Protein AF-A0A915Y114-F1 (afdb_monomer_lite)

Structure (mmCIF, N/CA/C/O backbone):
data_AF-A0A915Y114-F1
#
_entry.id   AF-A0A915Y114-F1
#
loop_
_atom_site.group_PDB
_atom_site.id
_atom_site.type_symbol
_atom_site.label_atom_id
_atom_site.label_alt_id
_atom_site.label_comp_id
_atom_site.label_asym_id
_atom_site.label_entity_id
_atom_site.label_seq_id
_atom_site.pdbx_PDB_ins_code
_atom_site.Cartn_x
_atom_site.Cartn_y
_atom_site.Cartn_z
_atom_site.occupancy
_atom_site.B_iso_or_equiv
_atom_site.auth_seq_id
_atom_site.auth_comp_id
_atom_site.auth_asym_id
_atom_site.auth_atom_id
_atom_site.pdbx_PDB_model_num
ATOM 1 N N . MET A 1 1 ? 16.789 -16.433 -19.273 1.00 72.25 1 MET A N 1
ATOM 2 C CA . MET A 1 1 ? 16.883 -15.359 -18.259 1.00 72.25 1 MET A CA 1
ATOM 3 C C . MET A 1 1 ? 17.325 -14.087 -18.962 1.00 72.25 1 MET A C 1
ATOM 5 O O . MET A 1 1 ? 18.134 -14.196 -19.875 1.00 72.25 1 MET A O 1
ATOM 9 N N . LEU A 1 2 ? 16.773 -12.927 -18.595 1.00 84.94 2 LEU A N 1
ATOM 10 C CA . LEU A 1 2 ? 17.231 -11.631 -19.113 1.00 84.94 2 LEU A CA 1
ATOM 11 C C . LEU A 1 2 ? 18.590 -11.274 -18.498 1.00 84.94 2 LEU A C 1
ATOM 13 O O . LEU A 1 2 ? 18.871 -11.648 -17.356 1.00 84.94 2 LEU A O 1
ATOM 17 N N . SER A 1 3 ? 19.422 -10.532 -19.229 1.00 92.31 3 SER A N 1
ATOM 18 C CA . SER A 1 3 ? 20.592 -9.890 -18.626 1.00 92.31 3 SER A CA 1
ATOM 19 C C . SER A 1 3 ? 20.160 -8.751 -17.694 1.00 92.31 3 SER A C 1
ATOM 21 O O . SER A 1 3 ? 19.068 -8.199 -17.839 1.00 92.31 3 SER A O 1
ATOM 23 N N . GLN A 1 4 ? 21.025 -8.358 -16.754 1.00 90.19 4 GLN A N 1
ATOM 24 C CA . GLN A 1 4 ? 20.750 -7.236 -15.848 1.00 90.19 4 GLN A CA 1
ATOM 25 C C . GLN A 1 4 ? 20.427 -5.941 -16.611 1.00 90.19 4 GLN A C 1
ATOM 27 O O . GLN A 1 4 ? 19.483 -5.243 -16.259 1.00 90.19 4 GLN A O 1
ATOM 32 N N . GLN A 1 5 ? 21.157 -5.653 -17.693 1.00 92.88 5 GLN A N 1
ATOM 33 C CA . GLN A 1 5 ? 20.910 -4.476 -18.532 1.00 92.88 5 GLN A CA 1
ATOM 34 C C . GLN A 1 5 ? 19.551 -4.544 -19.243 1.00 92.88 5 GLN A C 1
ATOM 36 O O . GLN A 1 5 ? 18.832 -3.550 -19.294 1.00 92.88 5 GLN A O 1
ATOM 41 N N . GLN A 1 6 ? 19.170 -5.719 -19.757 1.00 93.12 6 GLN A N 1
ATOM 42 C CA . GLN A 1 6 ? 17.867 -5.911 -20.401 1.00 93.12 6 GLN A CA 1
ATOM 43 C C . GLN A 1 6 ? 16.712 -5.762 -19.408 1.00 93.12 6 GLN A C 1
ATOM 45 O O . GLN A 1 6 ? 15.684 -5.181 -19.752 1.00 93.12 6 GLN A O 1
ATOM 50 N N . ALA A 1 7 ? 16.873 -6.282 -18.189 1.00 92.88 7 ALA A N 1
ATOM 51 C CA . ALA A 1 7 ? 15.886 -6.126 -17.129 1.00 92.88 7 ALA A CA 1
ATOM 52 C C . ALA A 1 7 ? 15.745 -4.655 -16.717 1.00 92.88 7 ALA A C 1
ATOM 54 O O . ALA A 1 7 ? 14.626 -4.151 -16.679 1.00 92.88 7 ALA A O 1
ATOM 55 N N . GLN A 1 8 ? 16.861 -3.950 -16.503 1.00 93.38 8 GLN A N 1
ATOM 56 C CA . GLN A 1 8 ? 16.842 -2.540 -16.112 1.00 93.38 8 GLN A CA 1
ATOM 57 C C . GLN A 1 8 ? 16.160 -1.661 -17.166 1.00 93.38 8 GLN A C 1
ATOM 59 O O . GLN A 1 8 ? 15.274 -0.889 -16.828 1.00 93.38 8 GLN A O 1
ATOM 64 N N . TYR A 1 9 ? 16.477 -1.860 -18.450 1.00 94.81 9 TYR A N 1
ATOM 65 C CA . TYR A 1 9 ? 15.821 -1.136 -19.543 1.00 94.81 9 TYR A CA 1
ATOM 66 C C . TYR A 1 9 ? 14.293 -1.299 -19.526 1.00 94.81 9 TYR A C 1
ATOM 68 O O . TYR A 1 9 ? 13.554 -0.335 -19.716 1.00 94.81 9 TYR A O 1
ATOM 76 N N . ARG A 1 10 ? 13.801 -2.520 -19.276 1.00 95.38 10 ARG A N 1
ATOM 77 C CA . ARG A 1 10 ? 12.357 -2.795 -19.197 1.00 95.38 10 ARG A CA 1
ATOM 78 C C . ARG A 1 10 ? 11.705 -2.196 -17.955 1.00 95.38 10 ARG A C 1
ATOM 80 O O . ARG A 1 10 ? 10.543 -1.814 -18.032 1.00 95.38 10 ARG A O 1
ATOM 87 N N . ILE A 1 11 ? 12.428 -2.136 -16.838 1.00 94.31 11 ILE A N 1
ATOM 88 C CA . ILE A 1 11 ? 11.962 -1.505 -15.598 1.00 94.31 11 ILE A CA 1
ATOM 89 C C . ILE A 1 11 ? 11.849 0.006 -15.786 1.00 94.31 11 ILE A C 1
ATOM 91 O O . ILE A 1 11 ? 10.800 0.579 -15.504 1.00 94.31 11 ILE A O 1
ATOM 95 N N . ASP A 1 12 ? 12.889 0.633 -16.331 1.00 94.19 12 ASP A N 1
ATOM 96 C CA . ASP A 1 12 ? 12.931 2.080 -16.540 1.00 94.19 12 ASP A CA 1
ATOM 97 C C . ASP A 1 12 ? 11.851 2.540 -17.528 1.00 94.19 12 ASP A C 1
ATOM 99 O O . ASP A 1 12 ? 11.249 3.593 -17.340 1.00 94.19 12 ASP A O 1
ATOM 103 N N . ALA A 1 13 ? 11.539 1.723 -18.540 1.00 95.44 13 ALA A N 1
ATOM 104 C CA . ALA A 1 13 ? 10.514 2.026 -19.540 1.00 95.44 13 ALA A CA 1
ATOM 105 C C . ALA A 1 13 ? 9.084 2.131 -18.977 1.00 95.44 13 ALA A C 1
ATOM 107 O O . ALA A 1 13 ? 8.221 2.718 -19.628 1.00 95.44 13 ALA A O 1
ATOM 108 N N . VAL A 1 14 ? 8.812 1.543 -17.807 1.00 95.38 14 VAL A N 1
ATOM 109 C CA . VAL A 1 14 ? 7.479 1.552 -17.174 1.00 95.38 14 VAL A CA 1
ATOM 110 C C . VAL A 1 14 ? 7.447 2.307 -15.849 1.00 95.38 14 VAL A C 1
ATOM 112 O O . VAL A 1 14 ? 6.404 2.346 -15.194 1.00 95.38 14 VAL A O 1
ATOM 115 N N . LYS A 1 15 ? 8.582 2.879 -15.438 1.00 94.69 15 LYS A N 1
ATOM 116 C CA . LYS A 1 15 ? 8.681 3.667 -14.217 1.00 94.69 15 LYS A CA 1
ATOM 117 C C . LYS A 1 15 ? 7.876 4.954 -14.377 1.00 94.69 15 LYS A C 1
ATOM 119 O O . LYS A 1 15 ? 8.040 5.678 -15.357 1.00 94.69 15 LYS A O 1
ATOM 124 N N . LEU A 1 16 ? 7.004 5.225 -13.413 1.00 94.12 16 LEU A N 1
ATOM 125 C CA . LEU A 1 16 ? 6.227 6.460 -13.387 1.00 94.12 16 LEU A CA 1
ATOM 126 C C . LEU A 1 16 ? 7.113 7.662 -13.051 1.00 94.12 16 LEU A C 1
ATOM 128 O O . LEU A 1 16 ? 8.188 7.519 -12.459 1.00 94.12 16 LEU A O 1
ATOM 132 N N . GLN A 1 17 ? 6.640 8.857 -13.405 1.00 94.31 17 GLN A N 1
ATOM 133 C CA . GLN A 1 17 ? 7.305 10.079 -12.968 1.00 94.31 17 GLN A CA 1
ATOM 134 C C . GLN A 1 17 ? 7.245 10.203 -11.441 1.00 94.31 17 GLN A C 1
ATOM 136 O O . GLN A 1 17 ? 6.339 9.682 -10.783 1.00 94.31 17 GLN A O 1
ATOM 141 N N . GLU A 1 18 ? 8.230 10.892 -10.863 1.00 91.38 18 GLU A N 1
ATOM 142 C CA . GLU A 1 18 ? 8.284 11.108 -9.419 1.00 91.38 18 GLU A CA 1
ATOM 143 C C . GLU A 1 18 ? 6.982 11.761 -8.921 1.00 91.38 18 GLU A C 1
ATOM 145 O O . GLU A 1 18 ? 6.507 12.745 -9.484 1.00 91.38 18 GLU A O 1
ATOM 150 N N . GLY A 1 19 ? 6.374 11.168 -7.890 1.00 89.88 19 GLY A N 1
ATOM 151 C CA . GLY A 1 19 ? 5.105 11.621 -7.311 1.00 89.88 19 GLY A CA 1
ATOM 152 C C . GLY A 1 19 ? 3.840 11.220 -8.082 1.00 89.88 19 GLY A C 1
ATOM 153 O O . GLY A 1 19 ? 2.749 11.288 -7.521 1.00 89.88 19 GLY A O 1
ATOM 154 N N . GLU A 1 20 ? 3.939 10.733 -9.322 1.00 94.19 20 GLU A N 1
ATOM 155 C CA . GLU A 1 20 ? 2.763 10.391 -10.135 1.00 94.19 20 GLU A CA 1
ATOM 156 C C . GLU A 1 20 ? 1.961 9.221 -9.539 1.00 94.19 20 GLU A C 1
ATOM 158 O O . GLU A 1 20 ? 0.732 9.269 -9.466 1.00 94.19 20 GLU A O 1
ATOM 163 N N . GLY A 1 21 ? 2.642 8.176 -9.062 1.00 92.88 21 GLY A N 1
ATOM 164 C CA . GLY A 1 21 ? 1.984 7.035 -8.421 1.00 92.88 21 GLY A CA 1
ATOM 165 C C . GLY A 1 21 ? 1.240 7.405 -7.138 1.00 92.88 21 GLY A C 1
ATOM 166 O O . GLY A 1 21 ? 0.116 6.947 -6.915 1.00 92.88 21 GLY A O 1
ATOM 167 N N . GLU A 1 22 ? 1.842 8.281 -6.332 1.00 92.25 22 GLU A N 1
ATOM 168 C CA . GLU A 1 22 ? 1.242 8.817 -5.110 1.00 92.25 22 GLU A CA 1
ATOM 169 C C . GLU A 1 22 ? 0.019 9.682 -5.436 1.00 92.25 22 GLU A C 1
ATOM 171 O O . GLU A 1 22 ? -1.048 9.468 -4.864 1.00 92.25 22 GLU A O 1
ATOM 176 N N . ALA A 1 23 ? 0.123 10.578 -6.422 1.00 93.81 23 ALA A N 1
ATOM 177 C CA . ALA A 1 23 ? -0.997 11.401 -6.875 1.00 93.81 23 ALA A CA 1
ATOM 178 C C . ALA A 1 23 ? -2.187 10.549 -7.349 1.00 93.81 23 ALA A C 1
ATOM 180 O O . ALA A 1 23 ? -3.325 10.786 -6.940 1.00 93.81 23 ALA A O 1
ATOM 181 N N . ARG A 1 24 ? -1.935 9.498 -8.143 1.00 94.69 24 ARG A N 1
ATOM 182 C CA . ARG A 1 24 ? -2.978 8.554 -8.585 1.00 94.69 24 ARG A CA 1
ATOM 183 C C . ARG A 1 24 ? -3.614 7.800 -7.412 1.00 94.69 24 ARG A C 1
ATOM 185 O O . ARG A 1 24 ? -4.805 7.500 -7.445 1.00 94.69 24 ARG A O 1
ATOM 192 N N . MET A 1 25 ? -2.834 7.448 -6.390 1.00 95.00 25 MET A N 1
ATOM 193 C CA . MET A 1 25 ? -3.339 6.799 -5.175 1.00 95.00 25 MET A CA 1
ATOM 194 C C . MET A 1 25 ? -4.242 7.738 -4.370 1.00 95.00 25 MET A C 1
ATOM 196 O O . MET A 1 25 ? -5.351 7.341 -4.011 1.00 95.00 25 MET A O 1
ATOM 200 N N . ILE A 1 26 ? -3.824 8.988 -4.173 1.00 95.75 26 ILE A N 1
ATOM 201 C CA . ILE A 1 26 ? -4.626 10.021 -3.509 1.00 95.75 26 ILE A CA 1
ATOM 202 C C . ILE A 1 26 ? -5.936 10.262 -4.273 1.00 95.75 26 ILE A C 1
ATOM 204 O O . ILE A 1 26 ? -7.008 10.303 -3.673 1.00 95.75 26 ILE A O 1
ATOM 208 N N . GLU A 1 27 ? -5.882 10.333 -5.605 1.00 96.31 27 GLU A N 1
ATOM 209 C CA . GLU A 1 27 ? -7.078 10.459 -6.440 1.00 96.31 27 GLU A CA 1
ATOM 210 C C . GLU A 1 27 ? -8.052 9.287 -6.236 1.00 96.31 27 GLU A C 1
ATOM 212 O O . GLU A 1 27 ? -9.261 9.495 -6.119 1.00 96.31 27 GLU A O 1
ATOM 217 N N . ARG A 1 28 ? -7.548 8.047 -6.157 1.00 96.62 28 ARG A N 1
ATOM 218 C CA . ARG A 1 28 ? -8.389 6.875 -5.866 1.00 96.62 28 ARG A CA 1
ATOM 219 C C . ARG A 1 28 ? -8.999 6.943 -4.469 1.00 96.62 28 ARG A C 1
ATOM 221 O O . ARG A 1 28 ? -10.172 6.609 -4.332 1.00 96.62 28 ARG A O 1
ATOM 228 N N . LEU A 1 29 ? -8.246 7.394 -3.465 1.00 97.38 29 LEU A N 1
ATOM 229 C CA . LEU A 1 29 ? -8.758 7.578 -2.104 1.00 97.38 29 LEU A CA 1
ATOM 230 C C . LEU A 1 29 ? -9.913 8.582 -2.063 1.00 97.38 29 LEU A C 1
ATOM 232 O O . LEU A 1 29 ? -10.945 8.288 -1.464 1.00 97.38 29 LEU A O 1
ATOM 236 N N . PHE A 1 30 ? -9.795 9.711 -2.766 1.00 97.75 30 PHE A N 1
ATOM 237 C CA . PHE A 1 30 ? -10.855 10.723 -2.825 1.00 97.75 30 PHE A CA 1
ATOM 238 C C . PHE A 1 30 ? -12.149 10.253 -3.499 1.00 97.75 30 PHE A C 1
ATOM 240 O O . PHE A 1 30 ? -13.188 10.886 -3.324 1.00 97.75 30 PHE A O 1
ATOM 247 N N . ARG A 1 31 ? -12.115 9.147 -4.250 1.00 97.56 31 ARG A N 1
ATOM 248 C CA . ARG A 1 31 ? -13.304 8.545 -4.874 1.00 97.56 31 ARG A CA 1
ATOM 249 C C . ARG A 1 31 ? -14.027 7.551 -3.963 1.00 97.56 31 ARG A C 1
ATOM 251 O O . ARG A 1 31 ? -15.098 7.074 -4.337 1.00 97.56 31 ARG A O 1
ATOM 258 N N . LEU A 1 32 ? -13.446 7.199 -2.817 1.00 97.50 32 LEU A N 1
ATOM 259 C CA . LEU A 1 32 ? -14.078 6.297 -1.860 1.00 97.50 32 LEU A CA 1
ATOM 260 C C . LEU A 1 32 ? -15.168 7.009 -1.046 1.00 97.50 32 LEU A C 1
ATOM 262 O O . LEU A 1 32 ? -15.234 8.235 -0.971 1.00 97.50 32 LEU A O 1
ATOM 266 N N . GLU A 1 33 ? -16.012 6.210 -0.394 1.00 97.31 33 GLU A N 1
ATOM 267 C CA . GLU A 1 33 ? -16.966 6.681 0.614 1.00 97.31 33 GLU A CA 1
ATOM 268 C C . GLU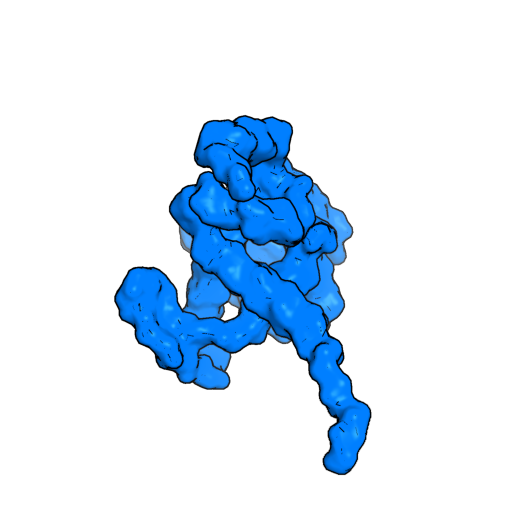 A 1 33 ? -16.227 7.448 1.737 1.00 97.31 33 GLU A C 1
ATOM 270 O O . GLU A 1 33 ? -15.090 7.081 2.062 1.00 97.31 33 GLU A O 1
ATOM 275 N N . PRO A 1 34 ? -16.816 8.516 2.321 1.00 96.81 34 PRO A N 1
ATOM 276 C CA . PRO A 1 34 ? -16.095 9.434 3.203 1.00 96.81 34 PRO A CA 1
ATOM 277 C C . PRO A 1 34 ? -15.332 8.770 4.348 1.00 96.81 34 PRO A C 1
ATOM 279 O O . PRO A 1 34 ? -14.219 9.203 4.650 1.00 96.81 34 PRO A O 1
ATOM 282 N N . LEU A 1 35 ? -15.880 7.713 4.958 1.00 95.88 35 LEU A N 1
ATOM 283 C CA . LEU A 1 35 ? -15.184 6.980 6.014 1.00 95.88 35 LEU A CA 1
ATOM 284 C C . LEU A 1 35 ? -13.889 6.324 5.506 1.00 95.88 35 LEU A C 1
ATOM 286 O O . LEU A 1 35 ? -12.851 6.432 6.155 1.00 95.88 35 LEU A O 1
ATOM 290 N N . LEU A 1 36 ? -13.925 5.665 4.346 1.00 97.56 36 LEU A N 1
ATOM 291 C CA . LEU A 1 36 ? -12.757 4.987 3.772 1.00 97.56 36 LEU A CA 1
ATOM 292 C C . LEU A 1 36 ? -11.706 5.976 3.269 1.00 97.56 36 LEU A C 1
ATOM 294 O O . LEU A 1 36 ? -10.513 5.733 3.438 1.00 97.56 36 LEU A O 1
ATOM 298 N N . CYS A 1 37 ? -12.146 7.092 2.686 1.00 97.56 37 CYS A N 1
ATOM 299 C CA . CYS A 1 37 ? -11.264 8.183 2.284 1.00 97.56 37 CYS A CA 1
ATOM 300 C C . CYS A 1 37 ? -10.509 8.751 3.498 1.00 97.56 37 CYS A C 1
ATOM 302 O O . CYS A 1 37 ? -9.280 8.818 3.481 1.00 97.56 37 CYS A O 1
ATOM 304 N N . ASP A 1 38 ? -11.227 9.070 4.584 1.00 96.25 38 ASP A N 1
ATOM 305 C CA . ASP A 1 38 ? -10.636 9.590 5.825 1.00 96.25 38 ASP A CA 1
ATOM 306 C C . ASP A 1 38 ? -9.623 8.602 6.417 1.00 96.25 38 ASP A C 1
ATOM 308 O O . ASP A 1 38 ? -8.489 8.985 6.696 1.00 96.25 38 ASP A O 1
ATOM 312 N N . ILE A 1 39 ? -9.983 7.316 6.524 1.00 95.00 39 ILE A N 1
ATOM 313 C CA . ILE A 1 39 ? -9.066 6.268 7.000 1.00 95.00 39 ILE A CA 1
ATOM 314 C C . ILE A 1 39 ? -7.831 6.186 6.099 1.00 95.00 39 ILE A C 1
ATOM 316 O O . ILE A 1 39 ? -6.711 6.168 6.601 1.00 95.00 39 ILE A O 1
ATOM 320 N N . GLY A 1 40 ? -8.013 6.146 4.779 1.00 94.62 40 GLY A N 1
ATOM 321 C CA . GLY A 1 40 ? -6.920 5.966 3.830 1.00 94.62 40 GLY A CA 1
ATOM 322 C C . GLY A 1 40 ? -5.905 7.100 3.819 1.00 94.62 40 GLY A C 1
ATOM 323 O O . GLY A 1 40 ? -4.701 6.833 3.789 1.00 94.62 40 GLY A O 1
ATOM 324 N N . LEU A 1 41 ? -6.384 8.344 3.882 1.00 95.38 41 LEU A N 1
ATOM 325 C CA . LEU A 1 41 ? -5.543 9.538 3.967 1.00 95.38 41 LEU A CA 1
ATOM 326 C C . LEU A 1 41 ? -4.809 9.594 5.309 1.00 95.38 41 LEU A C 1
ATOM 328 O O . LEU A 1 41 ? -3.586 9.730 5.329 1.00 95.38 41 LEU A O 1
ATOM 332 N N . GLN A 1 42 ? -5.533 9.416 6.421 1.00 93.12 42 GLN A N 1
ATOM 333 C CA . GLN A 1 42 ? -4.959 9.469 7.768 1.00 93.12 42 GLN A CA 1
ATOM 334 C C . GLN A 1 42 ? -3.886 8.412 7.971 1.00 93.12 42 GLN A C 1
ATOM 336 O O . GLN A 1 42 ? -2.817 8.725 8.495 1.00 93.12 42 GLN A O 1
ATOM 341 N N . TRP A 1 43 ? -4.143 7.180 7.520 1.00 88.69 43 TRP A N 1
ATOM 342 C CA . TRP A 1 43 ? -3.147 6.128 7.620 1.00 88.69 43 TRP A CA 1
ATOM 343 C C . TRP A 1 43 ? -1.917 6.525 6.800 1.00 88.69 43 TRP A C 1
ATOM 345 O O . TRP A 1 43 ? -0.823 6.574 7.348 1.00 88.69 43 TRP A O 1
ATOM 355 N N . TYR A 1 44 ? -2.066 6.951 5.540 1.00 89.19 44 TYR A N 1
ATOM 356 C CA . TYR A 1 44 ? -0.925 7.381 4.715 1.00 89.19 44 TYR A CA 1
ATOM 357 C C . TYR A 1 44 ? -0.179 8.628 5.254 1.00 89.19 44 TYR A C 1
ATOM 359 O O . TYR A 1 44 ? 0.920 8.948 4.794 1.00 89.19 44 TYR A O 1
ATOM 367 N N . GLY A 1 45 ? -0.719 9.293 6.280 1.00 91.25 45 GLY A N 1
ATOM 368 C CA . GLY A 1 45 ? -0.131 10.461 6.927 1.00 91.25 45 GLY A CA 1
ATOM 369 C C . GLY A 1 45 ? -0.487 11.768 6.227 1.00 91.25 45 GLY A C 1
ATOM 370 O O . GLY A 1 45 ? 0.314 12.702 6.254 1.00 91.25 45 GLY A O 1
ATOM 371 N N . LEU A 1 46 ? -1.663 11.822 5.601 1.00 94.12 46 LEU A N 1
ATOM 372 C CA . LEU A 1 46 ? -2.196 12.978 4.890 1.00 94.12 46 LEU A CA 1
ATOM 373 C C . LEU A 1 46 ? -3.409 13.567 5.616 1.00 94.12 46 LEU A C 1
ATOM 375 O O . LEU A 1 46 ? -4.152 12.869 6.308 1.00 94.12 46 LEU A O 1
ATOM 379 N N . ASP A 1 47 ? -3.609 14.870 5.453 1.00 93.81 47 ASP A N 1
ATOM 380 C CA . ASP A 1 47 ? -4.829 15.554 5.859 1.00 93.81 47 ASP A CA 1
ATOM 381 C C . ASP A 1 47 ? -5.968 15.328 4.847 1.00 93.81 47 ASP A C 1
ATOM 383 O O . ASP A 1 47 ? -5.812 14.677 3.814 1.00 93.81 47 ASP A O 1
ATOM 387 N N . LYS A 1 48 ? -7.143 15.900 5.134 1.00 92.94 48 LYS A N 1
ATOM 388 C CA . LYS A 1 48 ? -8.331 15.787 4.270 1.00 92.94 48 LYS A CA 1
ATOM 389 C C . LYS A 1 48 ? -8.179 16.461 2.904 1.00 92.94 48 LYS A C 1
ATOM 391 O O . LYS A 1 48 ? -9.006 16.227 2.032 1.00 92.94 48 LYS A O 1
ATOM 396 N N . ALA A 1 49 ? -7.173 17.312 2.731 1.00 91.12 49 ALA A N 1
ATOM 397 C CA . ALA A 1 49 ? -6.833 17.932 1.459 1.00 91.12 49 ALA A CA 1
ATOM 398 C C . ALA A 1 49 ? -5.710 17.171 0.724 1.00 91.12 49 ALA A C 1
ATOM 400 O O . ALA A 1 49 ? -5.341 17.563 -0.379 1.00 91.12 49 ALA A O 1
ATOM 401 N N . GLY A 1 50 ? -5.199 16.071 1.292 1.00 90.62 50 GLY A N 1
ATOM 402 C CA . GLY A 1 50 ? -4.123 15.272 0.710 1.00 90.62 50 GLY A CA 1
ATOM 403 C C . GLY A 1 50 ? -2.723 15.818 0.996 1.00 90.62 50 GLY A C 1
ATOM 404 O O . GLY A 1 50 ? -1.767 15.379 0.362 1.00 90.62 50 GLY A O 1
ATOM 405 N N . HIS A 1 51 ? -2.570 16.758 1.932 1.00 91.50 51 HIS A N 1
ATOM 406 C CA . HIS A 1 51 ? -1.263 17.298 2.301 1.00 91.50 51 HIS A CA 1
ATOM 407 C C . HIS A 1 51 ? -0.625 16.513 3.453 1.00 91.50 51 HIS A C 1
ATOM 409 O O . HIS A 1 51 ? -1.337 16.050 4.344 1.00 91.50 51 HIS A O 1
ATOM 415 N N . PRO A 1 52 ? 0.715 16.405 3.504 1.00 92.44 52 PRO A N 1
ATOM 416 C CA . PRO A 1 52 ? 1.406 15.724 4.593 1.00 92.44 52 PRO A CA 1
ATOM 417 C C . PRO A 1 52 ? 1.093 16.307 5.977 1.00 92.44 52 PRO A C 1
ATOM 419 O O . PRO A 1 52 ? 1.198 17.513 6.207 1.00 92.44 52 PRO A O 1
ATOM 422 N N . LEU A 1 53 ? 0.779 15.429 6.929 1.00 92.06 53 LEU A N 1
ATOM 423 C CA . LEU A 1 53 ? 0.618 15.781 8.336 1.00 92.06 53 LEU A CA 1
ATOM 424 C C . LEU A 1 53 ? 1.974 16.003 9.011 1.00 92.06 53 LEU A C 1
ATOM 426 O O . LEU A 1 53 ? 2.961 15.314 8.738 1.00 92.06 53 LEU A O 1
ATOM 430 N N . ASP A 1 54 ? 2.007 16.921 9.981 1.00 92.69 54 ASP A N 1
ATOM 431 C CA . ASP A 1 54 ? 3.146 17.021 10.891 1.00 92.69 54 ASP A CA 1
ATOM 432 C C . ASP A 1 54 ? 3.294 15.746 11.742 1.00 92.69 54 ASP A C 1
ATOM 434 O O . ASP A 1 54 ? 2.341 14.996 11.961 1.00 92.69 54 ASP A O 1
ATOM 438 N N . ARG A 1 55 ? 4.504 15.502 12.260 1.00 84.06 55 ARG A N 1
ATOM 439 C CA . ARG A 1 55 ? 4.828 14.264 12.987 1.00 84.06 55 ARG A CA 1
ATOM 440 C C . ARG A 1 55 ? 3.886 13.980 14.163 1.00 84.06 55 ARG A C 1
ATOM 442 O O . ARG A 1 55 ? 3.562 12.822 14.397 1.00 84.06 55 ARG A O 1
ATOM 449 N N . LYS A 1 56 ? 3.477 15.008 14.919 1.00 85.94 56 LYS A N 1
ATOM 450 C CA . LYS A 1 56 ? 2.628 14.821 16.108 1.00 85.94 56 LYS A CA 1
ATOM 451 C C . LYS A 1 56 ? 1.191 14.497 15.706 1.00 85.94 56 LYS A C 1
ATOM 453 O O . LYS A 1 56 ? 0.589 13.603 16.290 1.00 85.94 56 LYS A O 1
ATOM 458 N N . LYS A 1 57 ? 0.653 15.196 14.705 1.00 90.12 57 LYS A N 1
ATOM 459 C CA . LYS A 1 57 ? -0.690 14.935 14.170 1.00 90.12 57 LYS A CA 1
ATOM 460 C C . LYS A 1 57 ? -0.773 13.584 13.479 1.00 90.12 57 LYS A C 1
ATOM 462 O O . LYS A 1 57 ? -1.793 12.917 13.589 1.00 90.12 57 LYS A O 1
ATOM 467 N N . ARG A 1 58 ? 0.309 13.167 12.824 1.00 88.25 58 ARG A N 1
ATOM 468 C CA . ARG A 1 58 ? 0.395 11.880 12.142 1.00 88.25 58 ARG A CA 1
ATOM 469 C C . ARG A 1 58 ? 0.209 10.699 13.093 1.00 88.25 58 ARG A C 1
ATOM 471 O O . ARG A 1 58 ? -0.600 9.836 12.796 1.00 88.25 58 ARG A O 1
ATOM 478 N N . GLU A 1 59 ? 0.883 10.673 14.243 1.00 85.50 59 GLU A N 1
ATOM 479 C CA . GLU A 1 59 ? 0.738 9.560 15.201 1.00 85.50 59 GLU A CA 1
ATOM 480 C C . GLU A 1 59 ? -0.702 9.436 15.737 1.00 85.50 59 GLU A C 1
ATOM 482 O O . GLU A 1 59 ? -1.241 8.332 15.857 1.00 85.50 59 GLU A O 1
ATOM 487 N N . ALA A 1 60 ? -1.349 10.572 16.018 1.00 88.38 60 ALA A N 1
ATOM 488 C CA . ALA A 1 60 ? -2.747 10.600 16.442 1.00 88.38 60 ALA A CA 1
ATOM 489 C C . ALA A 1 60 ? -3.691 10.121 15.325 1.00 88.38 60 ALA A C 1
ATOM 491 O O . ALA A 1 60 ? -4.546 9.273 15.576 1.00 88.38 60 ALA A O 1
ATOM 492 N N . ALA A 1 61 ? -3.493 10.610 14.097 1.00 90.12 61 ALA A N 1
ATOM 493 C CA . ALA A 1 61 ? -4.280 10.222 12.929 1.00 90.12 61 ALA A CA 1
ATOM 494 C C . ALA A 1 61 ? -4.122 8.730 12.593 1.00 90.12 61 ALA A C 1
ATOM 496 O O . ALA A 1 61 ? -5.115 8.049 12.368 1.00 90.12 61 ALA A O 1
ATOM 497 N N . GLU A 1 62 ? -2.899 8.192 12.631 1.00 86.31 62 GLU A N 1
ATOM 498 C CA . GLU A 1 62 ? -2.630 6.763 12.416 1.00 86.31 62 GLU A CA 1
ATOM 499 C C . GLU A 1 62 ? -3.334 5.896 13.475 1.00 86.31 62 GLU A C 1
ATOM 501 O O . GLU A 1 62 ? -3.919 4.863 13.147 1.00 86.31 62 GLU A O 1
ATOM 506 N N . THR A 1 63 ? -3.329 6.330 14.741 1.00 85.12 63 THR A N 1
ATOM 507 C CA . THR A 1 63 ? -4.011 5.616 15.836 1.00 85.12 63 THR A CA 1
ATOM 508 C C . THR A 1 63 ? -5.531 5.623 15.654 1.00 85.12 63 THR A C 1
ATOM 510 O O . THR A 1 63 ? -6.181 4.586 15.801 1.00 85.12 63 THR A O 1
ATOM 513 N N . GLU A 1 64 ? -6.109 6.775 15.309 1.00 89.50 64 GLU A N 1
ATOM 514 C CA . GLU A 1 64 ? -7.544 6.911 15.048 1.00 89.50 64 GLU A CA 1
ATOM 515 C C . GLU A 1 64 ? -7.973 6.085 13.825 1.00 89.50 64 GLU A C 1
ATOM 517 O O . GLU A 1 64 ? -8.955 5.340 13.888 1.00 89.50 64 GLU A O 1
ATOM 522 N N . ALA A 1 65 ? -7.206 6.154 12.734 1.00 90.31 65 ALA A N 1
ATOM 523 C CA . ALA A 1 65 ? -7.442 5.380 11.522 1.00 90.31 65 ALA A CA 1
ATOM 524 C C . ALA A 1 65 ? -7.391 3.872 11.793 1.00 90.31 65 ALA A C 1
ATOM 526 O O . ALA A 1 65 ? -8.279 3.152 11.344 1.00 90.31 65 ALA A O 1
ATOM 527 N N . ALA A 1 66 ? -6.422 3.391 12.580 1.00 85.75 66 ALA A N 1
ATOM 528 C CA . ALA A 1 66 ? -6.340 1.982 12.964 1.00 85.75 66 ALA A CA 1
ATOM 529 C C . ALA A 1 66 ? -7.581 1.526 13.756 1.00 85.75 66 ALA A C 1
ATOM 531 O O . ALA A 1 66 ? -8.121 0.447 13.503 1.00 85.75 66 ALA A O 1
ATOM 532 N N . GLN A 1 67 ? -8.082 2.364 14.670 1.00 87.12 67 GLN A N 1
ATOM 533 C CA . GLN A 1 67 ? -9.290 2.070 15.446 1.00 87.12 67 GLN A CA 1
ATOM 534 C C . GLN A 1 67 ? -10.559 2.052 14.580 1.00 87.12 67 GLN A C 1
ATOM 536 O O . GLN A 1 67 ? -11.462 1.254 14.827 1.00 87.12 67 GLN A O 1
ATOM 541 N N . LYS A 1 68 ? -10.644 2.902 13.553 1.00 90.94 68 LYS A N 1
ATOM 542 C CA . LYS A 1 68 ? -11.737 2.853 12.569 1.00 90.94 68 LYS A CA 1
ATOM 543 C C . LYS A 1 68 ? -11.585 1.660 11.620 1.00 90.94 68 LYS A C 1
ATOM 545 O O . LYS A 1 68 ? -12.563 1.013 11.277 1.00 90.94 68 LYS A O 1
ATOM 550 N N . PHE A 1 69 ? -10.364 1.311 11.225 1.00 90.50 69 PHE A N 1
ATOM 551 C CA . PHE A 1 69 ? -10.104 0.217 10.291 1.00 90.50 69 PHE A CA 1
ATOM 552 C C . PHE A 1 69 ? -10.605 -1.141 10.809 1.00 90.50 69 PHE A C 1
ATOM 554 O O . PHE A 1 69 ? -11.131 -1.954 10.040 1.00 90.50 69 PHE A O 1
ATOM 561 N N . ILE A 1 70 ? -10.504 -1.390 12.122 1.00 88.38 70 ILE A N 1
ATOM 562 C CA . ILE A 1 70 ? -10.998 -2.643 12.711 1.00 88.38 70 ILE A CA 1
ATOM 563 C C . ILE A 1 70 ? -12.521 -2.796 12.622 1.00 88.38 70 ILE A C 1
ATOM 565 O O . ILE A 1 70 ? -13.003 -3.926 12.664 1.00 88.38 70 ILE A O 1
ATOM 569 N N . THR A 1 71 ? -13.274 -1.703 12.460 1.00 90.31 71 THR A N 1
ATOM 570 C CA . THR A 1 71 ? -14.739 -1.749 12.341 1.00 90.31 71 THR A CA 1
ATOM 571 C C . THR A 1 71 ? -15.208 -1.973 10.904 1.00 90.31 71 THR A C 1
ATOM 573 O O . THR A 1 71 ? -16.374 -2.298 10.693 1.00 90.31 71 THR A O 1
ATOM 576 N N . LEU A 1 72 ? -14.310 -1.839 9.922 1.00 93.69 72 LEU A N 1
ATOM 577 C CA . LEU A 1 72 ? -14.625 -2.056 8.514 1.00 93.69 72 LEU A CA 1
ATOM 578 C C . LEU A 1 72 ? -14.915 -3.529 8.211 1.00 93.69 72 LEU A C 1
ATOM 580 O O . LEU A 1 72 ? -14.245 -4.431 8.726 1.00 93.69 72 LEU A O 1
ATOM 584 N N . THR A 1 73 ? -15.860 -3.746 7.298 1.00 95.62 73 THR A N 1
ATOM 585 C CA . THR A 1 73 ? -16.103 -5.043 6.647 1.00 95.62 73 THR A CA 1
ATOM 586 C C . THR A 1 73 ? -14.916 -5.462 5.777 1.00 95.62 73 THR A C 1
ATOM 588 O O . THR A 1 73 ? -14.063 -4.645 5.421 1.00 95.62 73 THR A O 1
ATOM 591 N N . GLU A 1 74 ? -14.842 -6.742 5.413 1.00 92.38 74 GLU A N 1
ATOM 592 C CA . GLU A 1 74 ? -13.782 -7.242 4.531 1.00 92.38 74 GLU A CA 1
ATOM 593 C C . GLU A 1 74 ? -13.815 -6.546 3.162 1.00 92.38 74 GLU A C 1
ATOM 595 O O . GLU A 1 74 ? -12.779 -6.110 2.663 1.00 92.38 74 GLU A O 1
ATOM 600 N N . GLU A 1 75 ? -15.004 -6.343 2.598 1.00 95.19 75 GLU A N 1
ATOM 601 C CA . GLU A 1 75 ? -15.209 -5.671 1.316 1.00 95.19 75 GLU A CA 1
ATOM 602 C C . GLU A 1 75 ? -14.695 -4.226 1.344 1.00 95.19 75 GLU A C 1
ATOM 604 O O . GLU A 1 75 ? -13.986 -3.797 0.433 1.00 95.19 75 GLU A O 1
ATOM 609 N N . GLN A 1 76 ? -14.990 -3.489 2.416 1.00 96.69 76 GLN A N 1
ATOM 610 C CA . GLN A 1 76 ? -14.492 -2.126 2.624 1.00 96.69 76 GLN A CA 1
ATOM 611 C C . GLN A 1 76 ? -12.967 -2.077 2.757 1.00 96.69 76 GLN A C 1
ATOM 613 O O . GLN A 1 76 ? -12.320 -1.174 2.223 1.00 96.69 76 GLN A O 1
ATOM 618 N N . ARG A 1 77 ? -12.369 -3.057 3.444 1.00 95.31 77 ARG A N 1
ATOM 619 C CA . ARG A 1 77 ? -10.907 -3.161 3.540 1.00 95.31 77 ARG A CA 1
ATOM 620 C C . ARG A 1 77 ? -10.297 -3.435 2.171 1.00 95.31 77 ARG A C 1
ATOM 622 O O . ARG A 1 77 ? -9.315 -2.795 1.820 1.00 95.31 77 ARG A O 1
ATOM 629 N N . ILE A 1 78 ? -10.891 -4.314 1.367 1.00 94.69 78 ILE A N 1
ATOM 630 C CA . ILE A 1 78 ? -10.425 -4.566 -0.004 1.00 94.69 78 ILE A CA 1
ATOM 631 C C . ILE A 1 78 ? -10.500 -3.287 -0.846 1.00 94.69 78 ILE A C 1
ATOM 633 O O . ILE A 1 78 ? -9.511 -2.948 -1.489 1.00 94.69 78 ILE A O 1
ATOM 637 N N . GLN A 1 79 ? -11.603 -2.531 -0.782 1.00 97.06 79 GLN A N 1
ATOM 638 C CA . GLN A 1 79 ? -11.733 -1.247 -1.488 1.00 97.06 79 GLN A CA 1
ATOM 639 C C . GLN A 1 79 ? -10.629 -0.253 -1.105 1.00 97.06 79 GLN A C 1
ATOM 641 O O . GLN A 1 79 ? -10.060 0.412 -1.972 1.00 97.06 79 GLN A O 1
ATOM 646 N N . LEU A 1 80 ? -10.290 -0.176 0.185 1.00 96.44 80 LEU A N 1
ATOM 647 C CA . LEU A 1 80 ? -9.207 0.677 0.663 1.00 96.44 80 LEU A CA 1
ATOM 648 C C . LEU A 1 80 ? -7.845 0.246 0.092 1.00 96.44 80 LEU A C 1
ATOM 650 O O . LEU A 1 80 ? -7.070 1.074 -0.387 1.00 96.44 80 LEU A O 1
ATOM 654 N N . PHE A 1 81 ? -7.568 -1.059 0.085 1.00 96.31 81 PHE A N 1
ATOM 655 C CA . PHE A 1 81 ? -6.332 -1.598 -0.481 1.00 96.31 81 PHE A CA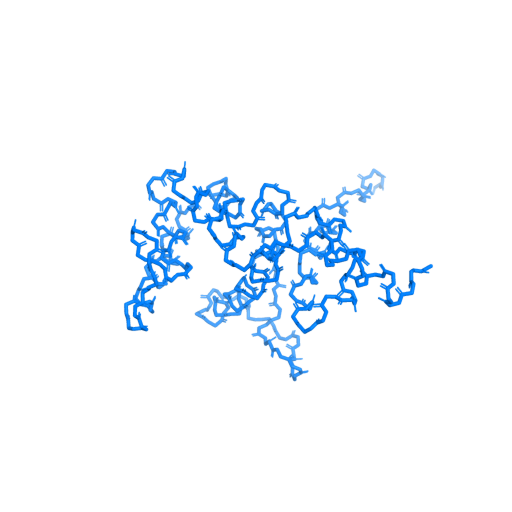 1
ATOM 656 C C . PHE A 1 81 ? -6.262 -1.453 -2.008 1.00 96.31 81 PHE A C 1
ATOM 658 O O . PHE A 1 81 ? -5.178 -1.193 -2.532 1.00 96.31 81 PHE A O 1
ATOM 665 N N . ASP A 1 82 ? -7.384 -1.557 -2.721 1.00 96.25 82 ASP A N 1
ATOM 666 C CA . ASP A 1 82 ? -7.467 -1.262 -4.156 1.00 96.25 82 ASP A CA 1
ATOM 667 C C . ASP A 1 82 ? -7.187 0.217 -4.440 1.00 96.25 82 ASP A C 1
ATOM 669 O O . ASP A 1 82 ? -6.508 0.542 -5.416 1.00 96.25 82 ASP A O 1
ATOM 673 N N . ALA A 1 83 ? -7.637 1.132 -3.579 1.00 96.56 83 ALA A N 1
ATOM 674 C CA . ALA A 1 83 ? -7.303 2.544 -3.722 1.00 96.56 83 ALA A CA 1
ATOM 675 C C . ALA A 1 83 ? -5.807 2.802 -3.494 1.00 96.56 83 ALA A C 1
ATOM 677 O O . ALA A 1 83 ? -5.176 3.511 -4.283 1.00 96.56 83 ALA A O 1
ATOM 678 N N . TRP A 1 84 ? -5.197 2.174 -2.490 1.00 95.81 84 TRP A N 1
ATOM 679 C CA . TRP A 1 84 ? -3.771 2.355 -2.249 1.00 95.81 84 TRP A CA 1
ATOM 680 C C . TRP A 1 84 ? -2.882 1.721 -3.316 1.00 9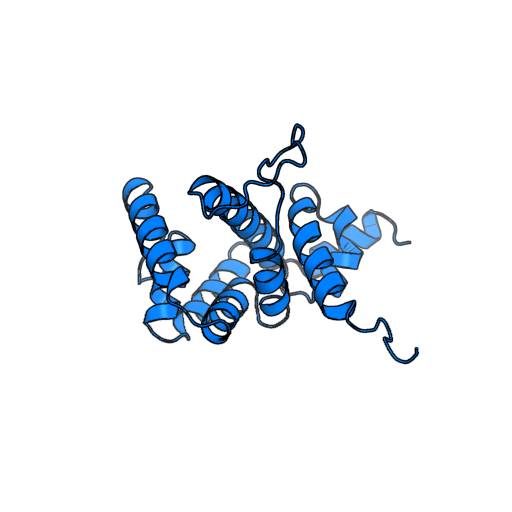5.81 84 TRP A C 1
ATOM 682 O O . TRP A 1 84 ? -2.037 2.409 -3.883 1.00 95.81 84 TRP A O 1
ATOM 692 N N . PHE A 1 85 ? -3.066 0.439 -3.623 1.00 95.06 85 PHE A N 1
ATOM 693 C CA . PHE A 1 85 ? -2.173 -0.312 -4.514 1.00 95.06 85 PHE A CA 1
ATOM 694 C C . PHE A 1 85 ? -2.609 -0.313 -5.982 1.00 95.06 85 PHE A C 1
ATOM 696 O O . PHE A 1 85 ? -1.857 -0.748 -6.851 1.00 95.06 85 PHE A O 1
ATOM 703 N N . GLY A 1 86 ? -3.824 0.147 -6.269 1.00 93.62 86 GLY A N 1
ATOM 704 C CA . GLY A 1 86 ? -4.469 -0.050 -7.559 1.00 93.62 86 GLY A CA 1
ATOM 705 C C . GLY A 1 86 ? -5.201 -1.401 -7.640 1.00 93.62 86 GLY A C 1
ATOM 706 O O . GLY A 1 86 ? -4.858 -2.360 -6.939 1.00 93.62 86 GLY A O 1
ATOM 707 N N . PRO A 1 87 ? -6.189 -1.518 -8.545 1.00 89.06 87 PRO A N 1
ATOM 708 C CA . PRO A 1 87 ? -7.094 -2.672 -8.620 1.00 89.06 87 PRO A CA 1
ATOM 709 C C . PRO A 1 87 ? -6.397 -3.984 -9.015 1.00 89.06 87 PRO A C 1
ATOM 711 O O . PRO A 1 87 ? -6.927 -5.071 -8.804 1.00 89.06 87 PRO A O 1
ATOM 714 N N . GLN A 1 88 ? -5.196 -3.910 -9.597 1.00 90.50 88 GLN A N 1
ATOM 715 C CA . GLN A 1 88 ? -4.422 -5.091 -9.992 1.00 90.50 88 GLN A CA 1
ATOM 716 C C . GLN A 1 88 ? -3.720 -5.768 -8.803 1.00 90.50 88 GLN A C 1
ATOM 718 O O . GLN A 1 88 ? -3.312 -6.927 -8.906 1.00 90.50 88 GLN A O 1
ATOM 723 N N . LEU A 1 89 ? -3.555 -5.043 -7.693 1.00 94.69 89 LEU A N 1
ATOM 724 C CA . LEU A 1 89 ? -2.750 -5.456 -6.547 1.00 94.69 89 LEU A CA 1
ATOM 725 C C . LEU A 1 89 ? -3.523 -5.434 -5.228 1.00 94.69 89 LEU A C 1
ATOM 727 O O . LEU A 1 89 ? -3.177 -6.214 -4.342 1.00 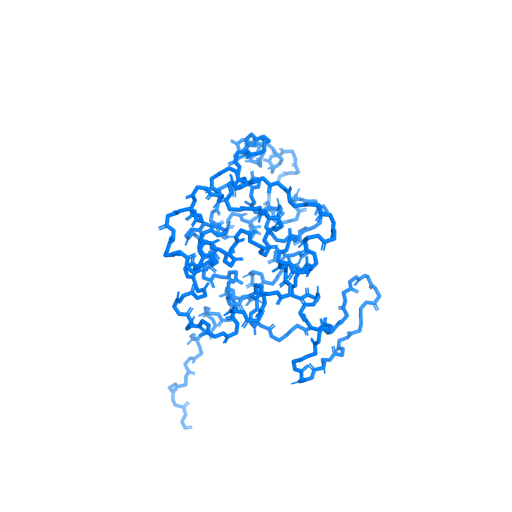94.69 89 LEU A O 1
ATOM 731 N N . GLY A 1 90 ? -4.555 -4.598 -5.081 1.00 94.25 90 GLY A N 1
ATOM 732 C CA . GLY A 1 90 ? -5.198 -4.341 -3.791 1.00 94.25 90 GLY A CA 1
ATOM 733 C C . GLY A 1 90 ? -5.711 -5.594 -3.089 1.00 94.25 90 GLY A C 1
ATOM 734 O O . GLY A 1 90 ? -5.369 -5.819 -1.931 1.00 94.25 90 GLY A O 1
ATOM 735 N N . ARG A 1 91 ? -6.388 -6.508 -3.793 1.00 93.12 91 ARG A N 1
ATOM 736 C CA . ARG A 1 91 ? -6.790 -7.801 -3.201 1.00 93.12 91 ARG A CA 1
ATOM 737 C C . ARG A 1 91 ? -5.608 -8.648 -2.699 1.00 93.12 91 ARG A C 1
ATOM 739 O O . ARG A 1 91 ? -5.697 -9.250 -1.628 1.00 93.12 91 ARG A O 1
ATOM 746 N N . TYR A 1 92 ? -4.498 -8.697 -3.440 1.00 94.31 92 TYR A N 1
ATOM 747 C CA . TYR A 1 92 ? -3.281 -9.402 -3.008 1.00 94.31 92 TYR A CA 1
ATOM 748 C C . TYR A 1 92 ? -2.634 -8.713 -1.811 1.00 94.31 92 TYR A C 1
ATOM 750 O O . TYR A 1 92 ? -2.177 -9.386 -0.892 1.00 94.31 92 TYR A O 1
ATOM 758 N N . ALA A 1 93 ? -2.629 -7.383 -1.806 1.00 94.81 93 ALA A N 1
ATOM 759 C CA . ALA A 1 93 ? -2.094 -6.582 -0.723 1.00 94.81 93 ALA A CA 1
ATOM 760 C C . ALA A 1 93 ? -2.926 -6.718 0.556 1.00 94.81 93 ALA A C 1
ATOM 762 O O . ALA A 1 93 ? -2.352 -6.901 1.626 1.00 94.81 93 ALA A O 1
ATOM 763 N N . TYR A 1 94 ? -4.255 -6.740 0.458 1.00 93.94 94 TYR A N 1
ATOM 764 C CA . TYR A 1 94 ? -5.117 -7.011 1.603 1.00 93.94 94 TYR A CA 1
ATOM 765 C C . TYR A 1 94 ? -4.879 -8.420 2.148 1.00 93.94 9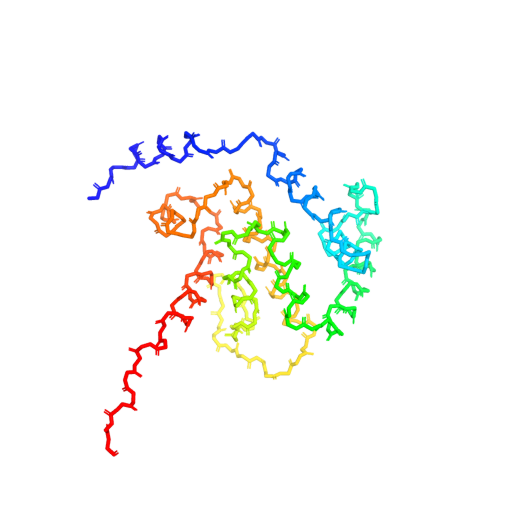4 TYR A C 1
ATOM 767 O O . TYR A 1 94 ? -4.668 -8.601 3.348 1.00 93.94 94 TYR A O 1
ATOM 775 N N . ARG A 1 95 ? -4.823 -9.432 1.270 1.00 92.94 95 ARG A N 1
ATOM 776 C CA . ARG A 1 95 ? -4.524 -10.796 1.712 1.00 92.94 95 ARG A CA 1
ATOM 777 C C . ARG A 1 95 ? -3.151 -10.873 2.376 1.00 92.94 95 ARG A C 1
ATOM 779 O O . ARG A 1 95 ? -3.028 -11.475 3.436 1.00 92.94 95 ARG A O 1
ATOM 786 N N . ALA A 1 96 ? -2.142 -10.225 1.799 1.00 92.12 96 ALA A N 1
ATOM 787 C CA . ALA A 1 96 ? -0.808 -10.135 2.375 1.00 92.12 96 ALA A CA 1
ATOM 788 C C . ALA A 1 96 ? -0.821 -9.438 3.735 1.00 92.12 96 ALA A C 1
ATOM 790 O O . ALA A 1 96 ? -0.138 -9.905 4.640 1.00 92.12 96 ALA A O 1
ATOM 791 N N . TYR A 1 97 ? -1.621 -8.386 3.911 1.00 89.62 97 TYR A N 1
ATOM 792 C CA . TYR A 1 97 ? -1.788 -7.671 5.174 1.00 89.62 97 TYR A CA 1
ATOM 793 C C . TYR A 1 97 ? -2.306 -8.585 6.289 1.00 89.62 97 TYR A C 1
ATOM 795 O O . TYR A 1 97 ? -1.719 -8.591 7.366 1.00 89.62 97 TYR A O 1
ATOM 803 N N . ILE A 1 98 ? -3.295 -9.438 6.011 1.00 88.00 98 ILE A N 1
ATOM 804 C CA . ILE A 1 98 ? -3.877 -10.351 7.013 1.00 88.00 98 ILE A CA 1
ATOM 805 C C . ILE A 1 98 ? -3.133 -11.689 7.174 1.00 88.00 98 ILE A C 1
ATOM 807 O O . ILE A 1 98 ? -3.498 -12.485 8.038 1.00 88.00 98 ILE A O 1
ATOM 811 N N . LEU A 1 99 ? -2.110 -11.976 6.357 1.00 85.94 99 LEU A N 1
ATOM 812 C CA . LEU A 1 99 ? -1.262 -13.152 6.576 1.00 85.94 99 LEU A CA 1
ATOM 813 C C . LEU A 1 99 ? -0.539 -13.049 7.924 1.00 85.94 99 LEU A C 1
ATOM 815 O O . LEU A 1 99 ? 0.016 -11.999 8.256 1.00 85.94 99 LEU A O 1
ATOM 819 N N . ASP A 1 100 ? -0.475 -14.172 8.637 1.00 77.19 100 ASP A N 1
ATOM 820 C CA . ASP A 1 100 ? 0.254 -14.322 9.898 1.00 77.19 100 ASP A CA 1
ATOM 821 C C . ASP A 1 100 ? 1.768 -14.134 9.679 1.00 77.19 100 ASP A C 1
ATOM 823 O O . ASP A 1 100 ? 2.473 -15.020 9.172 1.00 77.19 100 ASP A O 1
ATOM 827 N N . LYS A 1 101 ? 2.262 -12.939 10.023 1.00 74.62 101 LYS A N 1
ATOM 828 C CA . LYS A 1 101 ? 3.664 -12.538 9.858 1.00 74.62 101 LYS A CA 1
ATOM 829 C C . LYS A 1 101 ? 4.464 -12.808 11.133 1.00 74.62 101 LYS A C 1
ATOM 831 O O . LYS A 1 101 ? 3.958 -12.620 12.239 1.00 74.62 101 LYS A O 1
ATOM 836 N N . PRO A 1 102 ? 5.754 -13.175 11.010 1.00 68.94 102 PRO A N 1
ATOM 837 C CA . PRO A 1 102 ? 6.676 -13.137 12.131 1.00 68.94 102 PRO A CA 1
ATOM 838 C C . PRO A 1 102 ? 6.678 -11.760 12.793 1.00 68.94 102 PRO A C 1
ATOM 840 O O . PRO A 1 102 ? 6.690 -10.730 12.125 1.00 68.94 102 PRO A O 1
ATOM 843 N N . TYR A 1 103 ? 6.730 -11.772 14.117 1.00 59.53 103 TYR A N 1
ATOM 844 C CA . TYR A 1 103 ? 6.721 -10.592 14.970 1.00 59.53 103 TYR A CA 1
ATOM 845 C C . TYR A 1 103 ? 7.935 -9.672 14.753 1.00 59.53 103 TYR A C 1
ATOM 847 O O . TYR A 1 103 ? 7.854 -8.474 14.997 1.00 59.53 103 TYR A O 1
ATOM 855 N N . GLN A 1 104 ? 9.080 -10.216 14.325 1.00 65.25 104 GLN A N 1
ATOM 856 C CA . GLN A 1 104 ? 10.300 -9.436 14.107 1.00 65.25 104 GLN A CA 1
ATOM 857 C C . GLN A 1 104 ? 10.518 -9.108 12.627 1.00 65.25 104 GLN A C 1
ATOM 859 O O . GLN A 1 104 ? 10.394 -9.970 11.754 1.00 65.25 104 GLN A O 1
ATOM 864 N N . THR A 1 105 ? 10.945 -7.874 12.366 1.00 63.75 105 THR A N 1
ATOM 865 C CA . THR A 1 105 ? 11.414 -7.395 11.060 1.00 63.75 105 THR A CA 1
ATOM 866 C C . THR A 1 105 ? 12.947 -7.288 11.027 1.00 63.75 105 THR A C 1
ATOM 868 O O . THR A 1 105 ? 13.622 -7.438 12.047 1.00 63.75 105 THR A O 1
ATOM 871 N N . GLY A 1 106 ? 13.519 -7.056 9.841 1.00 64.56 106 GLY A N 1
ATOM 872 C CA . GLY A 1 106 ? 14.961 -6.846 9.661 1.00 64.56 106 GLY A CA 1
ATOM 873 C C . GLY A 1 106 ? 15.797 -8.122 9.501 1.00 64.56 106 GLY A C 1
ATOM 874 O O . GLY A 1 106 ? 15.276 -9.236 9.441 1.00 64.56 106 GLY A O 1
ATOM 875 N N . TYR A 1 107 ? 17.117 -7.939 9.387 1.00 58.19 107 TYR A N 1
ATOM 876 C CA . TYR A 1 107 ? 18.084 -9.008 9.091 1.00 58.19 107 TYR A CA 1
ATOM 877 C C . TYR A 1 107 ? 18.199 -10.046 10.220 1.00 58.19 107 TYR A C 1
ATOM 879 O O . TYR A 1 107 ? 18.340 -11.235 9.960 1.00 58.19 107 TYR A O 1
ATOM 887 N N . MET A 1 108 ? 18.061 -9.613 11.476 1.00 68.19 108 MET A N 1
ATOM 888 C CA . MET A 1 108 ? 18.189 -10.466 12.669 1.00 68.19 108 MET A CA 1
ATOM 889 C C . MET A 1 108 ? 16.851 -11.070 13.138 1.00 68.19 108 MET A C 1
ATOM 891 O O . MET A 1 108 ? 16.728 -11.478 14.295 1.00 68.19 108 MET A O 1
ATOM 895 N N . ARG A 1 109 ? 15.825 -11.098 12.275 1.00 69.81 109 ARG A N 1
ATOM 896 C CA . ARG A 1 109 ? 14.476 -11.537 12.658 1.00 69.81 109 ARG A CA 1
ATOM 897 C C . ARG A 1 109 ? 14.431 -13.016 13.045 1.00 69.81 109 ARG A C 1
ATOM 899 O O . ARG A 1 109 ? 14.901 -13.885 12.313 1.00 69.81 109 ARG A O 1
ATOM 906 N N . LYS A 1 110 ? 13.780 -13.317 14.166 1.00 63.78 110 LYS A N 1
ATOM 907 C CA . LYS A 1 110 ? 13.394 -14.672 14.576 1.00 63.78 110 LYS A CA 1
ATOM 908 C C . LYS A 1 110 ? 11.939 -14.934 14.195 1.00 63.78 110 LYS A C 1
ATOM 910 O O . LYS A 1 110 ? 11.097 -14.041 14.268 1.00 63.78 110 LYS A O 1
ATOM 915 N N . ALA A 1 111 ? 11.623 -16.180 13.846 1.00 65.94 111 ALA A N 1
ATOM 916 C CA . ALA A 1 111 ? 10.281 -16.623 13.448 1.00 65.94 111 ALA A CA 1
ATOM 917 C C . ALA A 1 111 ? 9.288 -16.749 14.628 1.00 65.94 111 ALA A C 1
ATOM 919 O O . ALA A 1 111 ? 8.457 -17.656 14.656 1.00 65.94 111 ALA A O 1
ATOM 920 N N . PHE A 1 112 ? 9.386 -15.869 15.627 1.00 68.31 112 PHE A N 1
ATOM 921 C CA . PHE A 1 112 ? 8.421 -15.807 16.718 1.00 68.31 112 PHE A CA 1
ATOM 922 C C . PHE A 1 112 ? 7.133 -15.149 16.222 1.00 68.31 112 PHE A C 1
ATOM 924 O O . PHE A 1 112 ? 7.189 -14.157 15.498 1.00 68.31 112 PHE A O 1
ATOM 931 N N . ARG A 1 113 ? 5.980 -15.691 16.608 1.00 68.25 113 ARG A N 1
ATOM 932 C CA . ARG A 1 113 ? 4.662 -15.141 16.284 1.00 68.25 113 ARG A CA 1
ATOM 933 C C . ARG A 1 113 ? 3.966 -14.811 17.595 1.00 68.25 113 ARG A C 1
ATOM 935 O O . ARG A 1 113 ? 3.697 -15.717 18.380 1.00 68.25 113 ARG A O 1
ATOM 942 N N . ALA A 1 114 ? 3.698 -13.534 17.847 1.00 63.47 114 ALA A N 1
ATOM 943 C CA . ALA A 1 114 ? 2.719 -13.172 18.865 1.00 63.47 114 ALA A CA 1
ATOM 944 C C . ALA A 1 114 ? 1.337 -13.525 18.298 1.00 63.47 114 ALA A C 1
ATOM 946 O O . ALA A 1 114 ? 1.100 -13.274 17.122 1.00 63.47 114 ALA A O 1
ATOM 947 N N . ARG A 1 115 ? 0.459 -14.166 19.075 1.00 56.91 115 ARG A N 1
ATOM 948 C CA . ARG A 1 115 ? -0.875 -14.598 18.606 1.00 56.91 115 ARG A CA 1
ATOM 949 C C . ARG A 1 115 ? -2.004 -13.639 18.990 1.00 56.91 115 ARG A C 1
ATOM 951 O O . ARG A 1 115 ? -3.147 -13.882 18.631 1.00 56.91 115 ARG A O 1
ATOM 958 N N . GLU A 1 116 ? -1.684 -12.545 19.672 1.00 58.56 116 GLU A N 1
ATOM 959 C CA . GLU A 1 116 ? -2.656 -11.548 20.122 1.00 58.56 116 GLU A CA 1
ATOM 960 C C . GLU A 1 116 ? -2.372 -10.198 19.463 1.00 58.56 116 GLU A C 1
ATOM 962 O O . GLU A 1 116 ? -1.197 -9.840 19.316 1.00 58.56 116 GLU A O 1
ATOM 967 N N . PHE A 1 117 ? -3.451 -9.487 19.088 1.00 56.06 117 PHE A N 1
ATOM 968 C CA . PHE A 1 117 ? -3.474 -8.155 18.461 1.00 56.06 117 PHE A CA 1
ATOM 969 C C . PHE A 1 117 ? -2.760 -7.127 19.345 1.00 56.06 117 PHE A C 1
ATOM 971 O O . PHE A 1 117 ? -3.354 -6.350 20.088 1.00 56.06 117 PHE A O 1
ATOM 978 N N . THR A 1 118 ? -1.437 -7.152 19.291 1.00 63.00 118 THR A N 1
ATOM 979 C CA . THR A 1 118 ? -0.573 -6.241 20.031 1.00 63.00 118 THR A CA 1
ATOM 980 C C . THR A 1 118 ? -0.254 -5.050 19.138 1.00 63.00 118 THR A C 1
ATOM 982 O O . THR A 1 118 ? -0.063 -5.196 17.931 1.00 63.00 118 THR A O 1
ATOM 985 N N . ARG A 1 119 ? -0.109 -3.856 19.726 1.00 66.31 119 ARG A N 1
ATOM 986 C CA . ARG A 1 119 ? 0.378 -2.639 19.035 1.00 66.31 119 ARG A CA 1
ATOM 987 C C . ARG A 1 119 ? 1.633 -2.897 18.180 1.00 66.31 119 ARG A C 1
ATOM 989 O O . ARG A 1 119 ? 1.877 -2.235 17.182 1.00 66.31 119 ARG A O 1
ATOM 996 N N . LEU A 1 120 ? 2.432 -3.886 18.564 1.00 62.03 120 LEU A N 1
ATOM 997 C CA . LEU A 1 120 ? 3.661 -4.293 17.890 1.00 62.03 120 LEU A CA 1
ATOM 998 C C . LEU A 1 120 ? 3.420 -5.060 16.574 1.00 62.03 120 LEU A C 1
ATOM 1000 O O . LEU A 1 120 ? 4.191 -4.894 15.627 1.00 62.03 120 LEU A O 1
ATOM 1004 N N . GLN A 1 121 ? 2.342 -5.847 16.474 1.00 68.94 121 GLN A N 1
ATOM 1005 C CA . GLN A 1 121 ? 1.909 -6.426 15.196 1.00 68.94 121 GLN A CA 1
ATOM 1006 C C . GLN A 1 121 ? 1.462 -5.330 14.228 1.00 68.94 121 GLN A C 1
ATOM 1008 O O . GLN A 1 121 ? 1.912 -5.324 13.085 1.00 68.94 121 GLN A O 1
ATOM 1013 N N . GLN A 1 122 ? 0.696 -4.346 14.714 1.00 71.50 122 GLN A N 1
ATOM 1014 C CA . GLN A 1 122 ? 0.277 -3.195 13.905 1.00 71.50 122 GLN A CA 1
ATOM 1015 C C . GLN A 1 122 ? 1.487 -2.443 13.336 1.00 71.50 122 GLN A C 1
ATOM 1017 O O . GLN A 1 122 ? 1.510 -2.143 12.151 1.00 71.50 122 GLN A O 1
ATOM 1022 N N . LEU A 1 123 ? 2.538 -2.210 14.134 1.00 71.44 123 LEU A N 1
ATOM 1023 C CA . LEU A 1 123 ? 3.776 -1.575 13.655 1.00 71.44 123 LEU A CA 1
ATOM 1024 C C . LEU A 1 123 ? 4.493 -2.391 12.566 1.00 71.44 123 LEU A C 1
ATOM 1026 O O . LEU A 1 123 ? 5.073 -1.821 11.641 1.00 71.44 123 LEU A O 1
ATOM 1030 N N . THR A 1 124 ? 4.463 -3.720 12.664 1.00 75.44 124 THR A N 1
ATOM 1031 C CA . THR A 1 124 ? 5.090 -4.617 11.681 1.00 75.44 124 THR A CA 1
ATOM 1032 C C . THR A 1 124 ? 4.320 -4.626 10.366 1.00 75.44 124 THR A C 1
ATOM 1034 O O . THR A 1 124 ? 4.910 -4.471 9.295 1.00 75.44 124 THR A O 1
ATOM 1037 N N . GLU A 1 125 ? 2.999 -4.764 10.443 1.00 80.00 125 GLU A N 1
ATOM 1038 C CA . GLU A 1 125 ? 2.109 -4.677 9.288 1.00 80.00 125 GLU A CA 1
ATOM 1039 C C . GLU A 1 125 ? 2.205 -3.303 8.625 1.00 80.00 125 GLU A C 1
ATOM 1041 O O . GLU A 1 125 ? 2.284 -3.220 7.402 1.00 80.00 125 GLU A O 1
ATOM 1046 N N . TRP A 1 126 ? 2.294 -2.244 9.430 1.00 79.38 126 TRP A N 1
ATOM 1047 C CA . TRP A 1 126 ? 2.469 -0.868 8.984 1.00 79.38 126 TRP A CA 1
ATOM 1048 C C . TRP A 1 126 ? 3.774 -0.654 8.225 1.00 79.38 126 TRP A C 1
ATOM 1050 O O . TRP A 1 126 ? 3.792 -0.129 7.111 1.00 79.38 126 TRP A O 1
ATOM 1060 N N . SER A 1 127 ? 4.881 -1.106 8.813 1.00 82.19 127 SER A N 1
ATOM 1061 C CA . SER A 1 127 ? 6.204 -1.017 8.201 1.00 82.19 127 SER A CA 1
ATOM 1062 C C . SER A 1 127 ? 6.252 -1.750 6.859 1.00 82.19 127 SER A C 1
ATOM 1064 O O . SER A 1 127 ? 6.807 -1.230 5.882 1.00 82.19 127 SER A O 1
ATOM 1066 N N . TRP A 1 128 ? 5.629 -2.931 6.792 1.00 88.69 128 TRP A N 1
ATOM 1067 C CA . TRP A 1 128 ? 5.484 -3.672 5.546 1.00 88.69 128 TRP A CA 1
ATOM 1068 C C . TRP A 1 128 ? 4.620 -2.912 4.534 1.00 88.69 128 TRP A C 1
ATOM 1070 O O . TRP A 1 128 ? 5.073 -2.709 3.408 1.00 88.69 128 TRP A O 1
ATOM 1080 N N . LEU A 1 129 ? 3.430 -2.455 4.934 1.00 89.38 129 LEU A N 1
ATOM 1081 C CA . LEU A 1 129 ? 2.472 -1.762 4.074 1.00 89.38 129 LEU A CA 1
ATOM 1082 C C . LEU A 1 129 ? 3.113 -0.538 3.416 1.00 89.38 129 LEU A C 1
ATOM 1084 O O . LEU A 1 129 ? 3.083 -0.411 2.197 1.00 89.38 129 LEU A O 1
ATOM 1088 N N . HIS A 1 130 ? 3.782 0.313 4.195 1.00 87.38 130 HIS A N 1
ATOM 1089 C CA . HIS A 1 130 ? 4.492 1.474 3.659 1.00 87.38 130 HIS A CA 1
ATOM 1090 C C . HIS A 1 130 ? 5.624 1.107 2.701 1.00 87.38 130 HIS A C 1
ATOM 1092 O O . HIS A 1 130 ? 5.837 1.797 1.703 1.00 87.38 130 HIS A O 1
ATOM 1098 N N . SER A 1 131 ? 6.376 0.049 3.008 1.00 88.69 131 SER A N 1
ATOM 1099 C CA . SER A 1 131 ? 7.479 -0.394 2.152 1.00 88.69 131 SER A CA 1
ATOM 1100 C C . SER A 1 131 ? 6.963 -0.941 0.824 1.00 88.69 131 SER A C 1
ATOM 1102 O O . SER A 1 131 ? 7.502 -0.585 -0.222 1.00 88.69 131 SER A O 1
ATOM 1104 N N . ALA A 1 132 ? 5.892 -1.736 0.870 1.00 92.25 132 ALA A N 1
ATOM 1105 C CA . ALA A 1 132 ? 5.219 -2.258 -0.307 1.00 92.25 132 ALA A CA 1
ATOM 1106 C C . ALA A 1 132 ? 4.610 -1.121 -1.140 1.00 92.25 132 ALA A C 1
ATOM 1108 O O . ALA A 1 132 ? 4.842 -1.073 -2.344 1.00 92.25 132 ALA A O 1
ATOM 1109 N N . LEU A 1 133 ? 3.915 -0.165 -0.511 1.00 91.38 133 LEU A N 1
ATOM 1110 C CA . LEU A 1 133 ? 3.317 0.977 -1.208 1.00 91.38 133 LEU A CA 1
ATOM 1111 C C . LEU A 1 133 ? 4.358 1.801 -1.950 1.00 91.38 133 LEU A C 1
ATOM 1113 O O . LEU A 1 133 ? 4.228 1.963 -3.156 1.00 91.38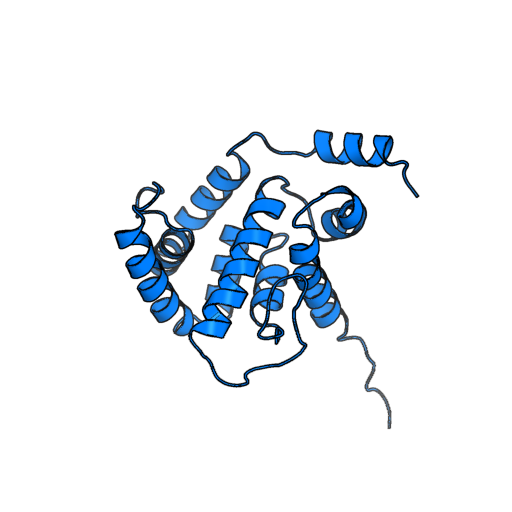 133 LEU A O 1
ATOM 1117 N N . ARG A 1 134 ? 5.432 2.225 -1.272 1.00 88.38 134 ARG A N 1
ATOM 1118 C CA . ARG A 1 134 ? 6.506 3.004 -1.908 1.00 88.38 134 ARG A CA 1
ATOM 1119 C C . ARG A 1 134 ? 7.084 2.308 -3.134 1.00 88.38 134 ARG A C 1
ATOM 1121 O O . ARG A 1 134 ? 7.297 2.958 -4.145 1.00 88.38 134 ARG A O 1
ATOM 1128 N N . LEU A 1 135 ? 7.309 0.997 -3.053 1.00 91.44 135 LEU A N 1
ATOM 1129 C CA . LEU A 1 135 ? 7.840 0.237 -4.179 1.00 91.44 135 LEU A CA 1
ATOM 1130 C C . LEU A 1 135 ? 6.815 0.097 -5.311 1.00 91.44 135 LEU A C 1
ATOM 1132 O O . LEU A 1 135 ? 7.154 0.281 -6.472 1.00 91.44 135 LEU A O 1
ATOM 1136 N N . THR A 1 136 ? 5.566 -0.238 -4.988 1.00 92.94 136 THR A N 1
ATOM 1137 C CA . THR A 1 136 ? 4.522 -0.460 -6.002 1.00 92.94 136 THR A CA 1
ATOM 1138 C C . THR A 1 136 ? 4.015 0.832 -6.637 1.00 92.94 136 THR A C 1
ATOM 1140 O O . THR A 1 136 ? 3.587 0.803 -7.779 1.00 92.94 136 THR A O 1
ATOM 1143 N N . HIS A 1 137 ? 4.096 1.979 -5.960 1.00 91.62 137 HIS A N 1
ATOM 1144 C CA . HIS A 1 137 ? 3.676 3.269 -6.521 1.00 91.62 137 HIS A CA 1
ATOM 1145 C C . HIS A 1 137 ? 4.599 3.767 -7.623 1.00 91.62 137 HIS A C 1
ATOM 1147 O O . HIS A 1 137 ? 4.154 4.516 -8.482 1.00 91.62 137 HIS A O 1
ATOM 1153 N N . GLU A 1 138 ? 5.854 3.326 -7.656 1.00 92.06 138 GLU A N 1
ATOM 1154 C CA . GLU A 1 138 ? 6.757 3.661 -8.759 1.00 92.06 138 GLU A CA 1
ATOM 1155 C C . GLU A 1 138 ? 6.359 2.968 -10.078 1.00 92.06 138 GLU A C 1
ATOM 1157 O O . GLU A 1 138 ? 6.826 3.382 -11.141 1.00 92.06 138 GLU A O 1
ATOM 1162 N N . TYR A 1 139 ? 5.491 1.945 -10.033 1.00 92.25 139 TYR A N 1
ATOM 1163 C CA . TYR A 1 139 ? 5.148 1.110 -11.187 1.00 92.25 139 TYR A CA 1
ATOM 1164 C C . TYR A 1 139 ? 3.658 0.724 -11.204 1.00 92.25 139 TYR A C 1
ATOM 1166 O O . TYR A 1 139 ? 3.199 -0.085 -10.401 1.00 92.25 139 TYR A O 1
ATOM 1174 N N . ASP A 1 140 ? 2.896 1.202 -12.189 1.00 89.38 140 ASP A N 1
ATOM 1175 C CA . ASP A 1 140 ? 1.503 0.768 -12.408 1.00 89.38 140 ASP A CA 1
ATOM 1176 C C . ASP A 1 140 ? 1.451 -0.563 -13.181 1.00 89.38 140 ASP A C 1
ATOM 1178 O O . ASP A 1 140 ? 1.144 -0.614 -14.373 1.00 89.38 140 ASP A O 1
ATOM 1182 N N . GLN A 1 141 ? 1.862 -1.649 -12.523 1.00 94.19 141 GLN A N 1
ATOM 1183 C CA . GLN A 1 141 ? 2.055 -2.958 -13.151 1.00 94.19 141 GLN A CA 1
ATOM 1184 C C . GLN A 1 141 ? 1.306 -4.085 -12.415 1.00 94.19 141 GLN A C 1
ATOM 1186 O O . GLN A 1 141 ? 1.074 -4.014 -11.208 1.00 94.19 141 GLN A O 1
ATOM 1191 N N . PRO A 1 142 ? 0.920 -5.173 -13.108 1.00 94.19 142 PRO A N 1
ATOM 1192 C CA . PRO A 1 142 ? 0.289 -6.326 -12.470 1.00 94.19 142 PRO A CA 1
ATOM 1193 C C . PRO A 1 142 ? 1.280 -7.124 -11.614 1.00 94.19 142 PRO A C 1
ATOM 1195 O O . PRO A 1 142 ? 2.480 -7.147 -11.884 1.00 94.19 142 PRO A O 1
ATOM 1198 N N . LEU A 1 143 ? 0.771 -7.914 -10.660 1.00 93.81 143 LEU A N 1
ATOM 1199 C CA . LEU A 1 143 ? 1.592 -8.741 -9.759 1.00 93.81 143 LEU A CA 1
ATOM 1200 C C . LEU A 1 143 ? 2.630 -9.620 -10.485 1.00 93.81 143 LEU A C 1
ATOM 1202 O O . LEU A 1 143 ? 3.753 -9.775 -10.007 1.00 93.81 143 LEU A O 1
ATOM 1206 N N . ARG A 1 144 ? 2.276 -10.180 -11.651 1.00 94.06 144 ARG A N 1
ATOM 1207 C CA . ARG A 1 144 ? 3.188 -11.013 -12.459 1.00 94.06 144 ARG A CA 1
ATOM 1208 C C . ARG A 1 144 ? 4.464 -10.273 -12.865 1.00 94.06 144 ARG A C 1
ATOM 1210 O O . ARG A 1 144 ? 5.523 -10.883 -12.906 1.00 94.06 144 ARG A O 1
ATOM 1217 N N . TRP A 1 145 ? 4.357 -8.973 -13.140 1.00 95.25 145 TRP A N 1
ATOM 1218 C CA . TRP A 1 145 ? 5.491 -8.142 -13.524 1.00 95.25 145 TRP A CA 1
ATOM 1219 C C . TRP A 1 145 ? 6.427 -7.970 -12.329 1.00 95.25 145 TRP A C 1
ATOM 1221 O O . TRP A 1 145 ? 7.620 -8.229 -12.437 1.00 95.25 145 TRP A O 1
ATOM 1231 N N . PHE A 1 146 ? 5.874 -7.674 -11.149 1.00 94.62 146 PHE A N 1
ATOM 1232 C CA . PHE A 1 146 ? 6.667 -7.622 -9.922 1.00 94.62 146 PHE A CA 1
ATOM 1233 C C . PHE A 1 146 ? 7.372 -8.951 -9.643 1.00 94.62 146 PHE A C 1
ATOM 1235 O O . PHE A 1 146 ? 8.526 -8.936 -9.236 1.00 94.62 146 PHE A O 1
ATOM 1242 N N . ALA A 1 147 ? 6.725 -10.096 -9.886 1.00 93.25 147 ALA A N 1
ATOM 1243 C CA . ALA A 1 147 ? 7.350 -11.409 -9.709 1.00 93.25 147 ALA A CA 1
ATOM 1244 C C . ALA A 1 147 ? 8.511 -11.654 -10.690 1.00 93.25 147 ALA A C 1
ATOM 1246 O O . ALA A 1 147 ? 9.538 -12.203 -10.297 1.00 93.25 147 ALA A O 1
ATOM 1247 N N . GLU A 1 148 ? 8.365 -11.223 -11.945 1.00 94.12 148 GLU A N 1
ATOM 1248 C CA . GLU A 1 148 ? 9.404 -11.332 -12.976 1.00 94.12 148 GLU A CA 1
ATOM 1249 C C . GLU A 1 148 ? 10.626 -10.458 -12.656 1.00 94.12 148 GLU A C 1
ATOM 1251 O O . GLU A 1 148 ? 11.763 -10.903 -12.819 1.00 94.12 148 GLU A O 1
ATOM 1256 N N . TYR A 1 149 ? 10.397 -9.236 -12.159 1.00 94.19 149 TYR A N 1
ATOM 1257 C CA . TYR A 1 149 ? 11.449 -8.237 -11.950 1.00 94.19 149 TYR A CA 1
ATOM 1258 C C . TYR A 1 149 ? 11.905 -8.075 -10.490 1.00 94.19 149 TYR A C 1
ATOM 1260 O O . TYR A 1 149 ? 12.811 -7.285 -10.231 1.00 94.19 149 TYR A O 1
ATOM 1268 N N . ALA A 1 150 ? 11.360 -8.838 -9.532 1.00 91.94 150 ALA A N 1
ATOM 1269 C CA . ALA A 1 150 ? 11.634 -8.682 -8.095 1.00 91.94 150 ALA A CA 1
ATOM 1270 C C . ALA A 1 150 ? 13.132 -8.636 -7.753 1.00 91.94 150 ALA A C 1
ATOM 1272 O O . ALA A 1 150 ? 13.557 -7.795 -6.965 1.00 91.94 150 ALA A O 1
ATOM 1273 N N . GLY A 1 151 ? 13.937 -9.506 -8.375 1.00 89.81 151 GLY A N 1
ATOM 1274 C CA . GLY A 1 151 ? 15.386 -9.572 -8.150 1.00 89.81 151 GLY A CA 1
ATOM 1275 C C . GLY A 1 151 ? 16.175 -8.372 -8.690 1.00 89.81 151 GLY A C 1
ATOM 1276 O O . GLY A 1 151 ? 17.331 -8.194 -8.320 1.00 89.81 151 GLY A O 1
ATOM 1277 N N . TYR A 1 152 ? 15.560 -7.547 -9.539 1.00 90.81 152 TYR A N 1
ATOM 1278 C CA . TYR A 1 152 ? 16.175 -6.377 -10.169 1.00 90.81 152 TYR A CA 1
ATOM 1279 C C . TYR A 1 152 ? 15.692 -5.047 -9.568 1.00 90.81 152 TYR A C 1
ATOM 1281 O O . TYR A 1 152 ? 16.357 -4.033 -9.739 1.00 90.81 152 TYR A O 1
ATOM 1289 N N . LEU A 1 153 ? 14.584 -5.040 -8.815 1.00 89.00 153 LEU A N 1
ATOM 1290 C CA . LEU A 1 153 ? 13.996 -3.834 -8.205 1.00 89.00 153 LEU A CA 1
ATOM 1291 C C . LEU A 1 153 ? 14.756 -3.308 -6.965 1.00 89.00 153 LEU A C 1
ATOM 1293 O O . LEU A 1 153 ? 14.359 -2.311 -6.368 1.00 89.00 153 LEU A O 1
ATOM 1297 N N . GLY A 1 154 ? 15.865 -3.948 -6.581 1.00 78.94 154 GLY A N 1
ATOM 1298 C CA . GLY A 1 154 ? 16.789 -3.435 -5.568 1.00 78.94 154 GLY A CA 1
ATOM 1299 C C . GLY A 1 154 ? 16.304 -3.545 -4.115 1.00 78.94 154 GLY A C 1
ATOM 1300 O O . GLY A 1 154 ? 15.625 -4.499 -3.718 1.00 78.94 154 GLY A O 1
ATOM 1301 N N . TYR A 1 155 ? 16.737 -2.586 -3.289 1.00 65.44 155 TYR A N 1
ATOM 1302 C CA . TYR A 1 155 ? 16.483 -2.533 -1.846 1.00 65.44 155 TYR A CA 1
ATOM 1303 C C . TYR A 1 155 ? 14.991 -2.266 -1.580 1.00 65.44 155 TYR A C 1
ATOM 1305 O O . TYR A 1 155 ? 14.460 -1.295 -2.109 1.00 65.44 155 TYR A O 1
ATOM 1313 N N . ARG A 1 156 ? 14.341 -3.087 -0.731 1.00 69.06 156 ARG A N 1
ATOM 1314 C CA . ARG A 1 156 ? 12.879 -3.171 -0.439 1.00 69.06 156 ARG A CA 1
ATOM 1315 C C . ARG A 1 156 ? 12.067 -4.185 -1.258 1.00 69.06 156 ARG A C 1
ATOM 1317 O O . ARG A 1 156 ? 10.871 -4.343 -1.004 1.00 69.06 156 ARG A O 1
ATOM 1324 N N . SER A 1 157 ? 12.686 -4.920 -2.184 1.00 78.31 157 SER A N 1
ATOM 1325 C CA . SER A 1 157 ? 12.031 -6.037 -2.895 1.00 78.31 157 SER A CA 1
ATOM 1326 C C . SER A 1 157 ? 11.559 -7.165 -1.962 1.00 78.31 157 SER A C 1
ATOM 1328 O O . SER A 1 157 ? 10.652 -7.919 -2.310 1.00 78.31 157 SER A O 1
ATOM 1330 N N . ASP A 1 158 ? 12.091 -7.244 -0.740 1.00 79.81 158 ASP A N 1
ATOM 1331 C CA . ASP A 1 158 ? 11.643 -8.166 0.306 1.00 79.81 158 ASP A CA 1
ATOM 1332 C C . ASP A 1 158 ? 10.179 -7.938 0.720 1.00 79.81 158 ASP A C 1
ATOM 1334 O O . ASP A 1 158 ? 9.481 -8.894 1.066 1.00 79.81 158 ASP A O 1
ATOM 1338 N N . SER A 1 159 ? 9.678 -6.704 0.605 1.00 86.56 159 SER A N 1
ATOM 1339 C CA . SER A 1 159 ? 8.265 -6.388 0.842 1.00 86.56 159 SER A CA 1
ATOM 1340 C C . SER A 1 159 ? 7.318 -7.072 -0.159 1.00 86.56 159 SER A C 1
ATOM 1342 O O . SER A 1 159 ? 6.202 -7.442 0.224 1.00 86.56 159 SER A O 1
ATOM 1344 N N . LEU A 1 160 ? 7.776 -7.340 -1.393 1.00 91.31 160 LEU A N 1
ATOM 1345 C CA . LEU A 1 160 ? 7.014 -8.074 -2.414 1.00 91.31 160 LEU A CA 1
ATOM 1346 C C . LEU A 1 160 ? 6.819 -9.548 -2.044 1.00 91.31 160 LEU A C 1
ATOM 1348 O O . LEU A 1 160 ? 5.850 -10.167 -2.480 1.00 91.31 160 LEU A O 1
ATOM 1352 N N . GLY A 1 161 ? 7.695 -10.109 -1.203 1.00 90.38 161 GLY A N 1
ATOM 1353 C CA . GLY A 1 161 ? 7.606 -11.503 -0.770 1.00 90.38 161 GLY A CA 1
ATOM 1354 C C . GLY A 1 161 ? 6.252 -11.842 -0.142 1.00 90.38 161 GLY A C 1
ATOM 1355 O O . GLY A 1 161 ? 5.697 -12.903 -0.420 1.00 90.38 161 GLY A O 1
ATOM 1356 N N . TRP A 1 162 ? 5.668 -10.920 0.629 1.00 90.69 162 TRP A N 1
ATOM 1357 C CA . TRP A 1 162 ? 4.336 -11.107 1.214 1.00 90.69 162 TRP A CA 1
ATOM 1358 C C . TRP A 1 162 ? 3.208 -11.010 0.185 1.00 90.69 162 TRP A C 1
ATOM 1360 O O . TRP A 1 162 ? 2.234 -11.750 0.302 1.00 90.69 162 TRP A O 1
ATOM 1370 N N . LEU A 1 163 ? 3.347 -10.169 -0.847 1.00 92.62 163 LEU A N 1
ATOM 1371 C CA . LEU A 1 163 ? 2.389 -10.114 -1.959 1.00 92.62 163 LEU A CA 1
ATOM 1372 C C . LEU A 1 163 ? 2.387 -11.432 -2.743 1.00 92.62 163 LEU A C 1
ATOM 1374 O O . LEU A 1 163 ? 1.324 -11.963 -3.063 1.00 92.62 163 LEU A O 1
ATOM 1378 N N . PHE A 1 164 ? 3.566 -12.003 -3.001 1.00 93.19 164 PHE A N 1
ATOM 1379 C CA . PHE A 1 164 ? 3.675 -13.303 -3.664 1.00 93.19 164 PHE A CA 1
ATOM 1380 C C . PHE A 1 164 ? 3.170 -14.440 -2.778 1.00 93.19 164 PHE A C 1
ATOM 1382 O O . PHE A 1 164 ? 2.441 -15.301 -3.264 1.00 93.19 164 PHE A O 1
ATOM 1389 N N . ALA A 1 165 ? 3.487 -14.424 -1.480 1.00 91.19 165 ALA A N 1
ATOM 1390 C CA . ALA A 1 165 ? 2.950 -15.391 -0.527 1.00 91.19 165 ALA A CA 1
ATOM 1391 C C . ALA A 1 165 ? 1.416 -15.351 -0.496 1.00 91.19 165 ALA A C 1
ATOM 1393 O O . ALA A 1 165 ? 0.778 -16.398 -0.550 1.00 91.19 165 ALA A O 1
ATOM 1394 N N . ALA A 1 166 ? 0.820 -14.156 -0.498 1.00 92.31 166 ALA A N 1
ATOM 1395 C CA . ALA A 1 166 ? -0.625 -13.981 -0.563 1.00 92.31 166 ALA A CA 1
ATOM 1396 C C . ALA A 1 166 ? -1.228 -14.500 -1.872 1.00 92.31 166 ALA A C 1
ATOM 1398 O O . ALA A 1 166 ? -2.279 -15.133 -1.858 1.00 92.31 166 ALA A O 1
ATOM 1399 N N . ALA A 1 167 ? -0.561 -14.278 -3.004 1.00 92.62 167 ALA A N 1
ATOM 1400 C CA . ALA A 1 167 ? -1.003 -14.816 -4.285 1.00 92.62 167 ALA A CA 1
ATOM 1401 C C . ALA A 1 167 ? -0.934 -16.346 -4.340 1.00 92.62 167 ALA A C 1
ATOM 1403 O O . ALA A 1 167 ? -1.856 -16.980 -4.850 1.00 92.62 167 ALA A O 1
ATOM 1404 N N . ILE A 1 168 ? 0.124 -16.940 -3.779 1.00 90.88 168 ILE A N 1
ATOM 1405 C CA . ILE A 1 168 ? 0.261 -18.394 -3.644 1.00 90.88 168 ILE A CA 1
ATOM 1406 C C . ILE A 1 168 ? -0.822 -18.944 -2.719 1.00 90.88 168 ILE A C 1
ATOM 1408 O O . ILE A 1 168 ? -1.430 -19.952 -3.052 1.00 90.88 168 ILE A O 1
ATOM 1412 N N . ASP A 1 169 ? -1.093 -18.291 -1.593 1.00 89.25 169 ASP A N 1
ATOM 1413 C CA . ASP A 1 169 ? -2.131 -18.702 -0.648 1.00 89.25 169 ASP A CA 1
ATOM 1414 C C . ASP A 1 169 ? -3.534 -18.651 -1.286 1.00 89.25 169 ASP A C 1
ATOM 1416 O O . ASP A 1 169 ? -4.290 -19.617 -1.202 1.00 89.25 169 ASP A O 1
ATOM 1420 N N . MET A 1 170 ? -3.847 -17.591 -2.043 1.00 87.44 170 MET A N 1
ATOM 1421 C CA . MET A 1 170 ? -5.113 -17.485 -2.786 1.00 87.44 170 MET A CA 1
ATOM 1422 C C . MET A 1 170 ? -5.217 -18.465 -3.964 1.00 87.44 170 MET A C 1
ATOM 1424 O O . MET A 1 170 ? -6.306 -18.950 -4.265 1.00 87.44 170 MET A O 1
ATOM 1428 N N . GLY A 1 171 ? -4.109 -18.761 -4.649 1.00 77.81 171 GLY A N 1
ATOM 1429 C CA . GLY A 1 171 ? -4.056 -19.712 -5.768 1.00 77.81 171 GLY A CA 1
ATOM 1430 C C . GLY A 1 171 ? -3.888 -21.180 -5.346 1.00 77.81 171 GLY A C 1
ATOM 1431 O O . GLY A 1 171 ? -4.205 -22.091 -6.112 1.00 77.81 171 GLY A O 1
ATOM 1432 N N . GLY A 1 172 ? -3.433 -21.423 -4.115 1.00 54.53 172 GLY A N 1
ATOM 1433 C CA . GLY A 1 172 ? -3.162 -22.734 -3.518 1.00 54.53 172 GLY A CA 1
ATOM 1434 C C . GLY A 1 172 ? -4.416 -23.546 -3.185 1.00 54.53 172 GLY A C 1
ATOM 1435 O O . GLY A 1 172 ? -4.311 -24.715 -2.814 1.00 54.53 172 GLY A O 1
ATOM 1436 N N . GLY A 1 173 ? -5.602 -22.966 -3.397 1.00 45.16 173 GLY A N 1
ATOM 1437 C CA . GLY A 1 173 ? -6.911 -23.606 -3.258 1.00 45.16 173 GLY A CA 1
ATOM 1438 C C . GLY A 1 173 ? -7.232 -24.703 -4.284 1.00 45.16 173 GLY A C 1
ATOM 1439 O O . GLY A 1 173 ? -8.287 -25.320 -4.188 1.00 45.16 173 GLY A O 1
ATOM 1440 N N . ARG A 1 174 ? -6.339 -25.022 -5.234 1.00 45.22 174 ARG A N 1
ATOM 1441 C CA . ARG A 1 174 ? -6.406 -26.282 -6.004 1.00 45.22 174 ARG A CA 1
ATOM 1442 C C . ARG A 1 174 ? -5.484 -27.353 -5.418 1.00 45.22 174 ARG A C 1
ATOM 1444 O O . ARG A 1 174 ? -4.668 -27.940 -6.123 1.00 45.22 174 ARG A O 1
ATOM 1451 N N . ARG A 1 175 ? -5.654 -27.685 -4.139 1.00 42.91 175 ARG A N 1
ATOM 1452 C CA . ARG A 1 175 ? -5.473 -29.081 -3.724 1.00 42.91 175 ARG A CA 1
ATOM 1453 C C . ARG A 1 175 ? -6.849 -29.721 -3.738 1.00 42.91 175 ARG A C 1
ATOM 1455 O O . ARG A 1 175 ? -7.663 -29.435 -2.867 1.00 42.91 175 ARG A O 1
ATOM 1462 N N . ARG A 1 176 ? -7.092 -30.571 -4.742 1.00 44.03 176 ARG A N 1
ATOM 1463 C CA . ARG A 1 176 ? -8.147 -31.589 -4.700 1.00 44.03 176 ARG A CA 1
ATOM 1464 C C . ARG A 1 176 ? -8.154 -32.210 -3.300 1.00 44.03 176 ARG A C 1
ATOM 1466 O O . ARG A 1 176 ? -7.192 -32.874 -2.924 1.00 44.03 176 ARG A O 1
ATOM 1473 N N . ARG A 1 177 ? -9.227 -31.995 -2.548 1.00 44.38 177 ARG A N 1
ATOM 1474 C CA . ARG A 1 177 ? -9.758 -33.024 -1.657 1.00 44.38 177 ARG A CA 1
ATOM 1475 C C . ARG A 1 177 ? -10.987 -33.595 -2.348 1.00 44.38 177 ARG A C 1
ATOM 1477 O O . ARG A 1 177 ? -12.104 -33.366 -1.917 1.00 44.38 177 ARG A O 1
ATOM 1484 N N . ASP A 1 178 ? -10.726 -34.294 -3.446 1.00 47.03 178 ASP A N 1
ATOM 1485 C CA . ASP A 1 178 ? -11.627 -35.318 -3.957 1.00 47.03 178 ASP A CA 1
ATOM 1486 C C . ASP A 1 178 ? -10.964 -36.663 -3.620 1.00 47.03 178 ASP A C 1
ATOM 1488 O O . ASP A 1 178 ? -9.897 -36.959 -4.160 1.00 47.03 178 ASP A O 1
ATOM 1492 N N . GLY A 1 179 ? -11.578 -37.435 -2.715 1.00 45.81 179 GLY A N 1
ATOM 1493 C CA . GLY A 1 179 ? -11.205 -38.815 -2.350 1.00 45.81 179 GLY A CA 1
ATOM 1494 C C . GLY A 1 179 ? -10.144 -38.905 -1.240 1.00 45.81 179 GLY A C 1
ATOM 1495 O O . GLY A 1 179 ? -9.068 -38.335 -1.381 1.00 45.81 179 GLY A O 1
ATOM 1496 N N . ALA A 1 180 ? -10.342 -39.590 -0.112 1.00 40.94 180 ALA A N 1
ATOM 1497 C CA . ALA A 1 180 ? -11.305 -40.621 0.279 1.00 40.94 180 ALA A CA 1
ATOM 1498 C C . ALA A 1 180 ? -11.559 -40.563 1.797 1.00 40.94 180 ALA A C 1
ATOM 1500 O O . ALA A 1 180 ? -10.677 -40.028 2.511 1.00 40.94 180 ALA A O 1
#

pLDDT: mean 85.51, std 13.69, range [40.94, 97.75]

Secondary structure (DSSP, 8-state):
---HHHHHHHHHTTPPPTTHHHHHHHHHHHTS-HHHHHHHHHHHTB-TTSPBPPHHHHHHHHHHHHHHHTTS-HHHHHHHHHHHH-TTTHHHHHHHHHS---S--STT-------S--HHHHHHHHHHHHHHHHHHHT----HHHHHHHTTTS-TTGGGHHHHHHHHHHHHTT-------

Radius of gyration: 17.42 Å; chains: 1; bounding box: 38×59×40 Å

Foldseek 3Di:
DDDLVRLVVVLVVQFDDPCPLVVQLLVLLVPDDPLLSQLLQLLVQHDPVSHHHDPVSSVVSNVVSVVSQVVDDPVSQLSSQCSQLNVLQSQLLSLLLPPQAALDDDDPGDRHGDPDPDVSNVVVSSVLSVLVSVLRSRGPDHLVSLVVNLVNSDDSSVSNVSSVVSVCVVVVVPPDPPDD

Sequence (180 aa):
MLSQQQAQYRIDAVKLQEGEGEARMIERLFRLEPLLCDIGLQWYGLDKAGHPLDRKKREAAETEAAQKFITLTEEQRIQLFDAWFGPQLGRYAYRAYILDKPYQTGYMRKAFRAREFTRLQQLTEWSWLHSALRLTHEYDQPLRWFAEYAGYLGYRSDSLGWLFAAAIDMGGGRRRRDGA